Protein AF-K0JYQ0-F1 (afdb_monomer)

pLDDT: mean 85.1, std 15.05, range [40.12, 96.19]

Foldseek 3Di:
DQQDLVNLLVLCPDPPRDPVSVVVSLVSLVVCVVVVNPSSVVSVVVVVVVVVPDDPCNVPDD

Organism: Saccharothrix espanaensis (strain ATCC 51144 / DSM 44229 / JCM 9112 / NBRC 15066 / NRRL 15764) (NCBI:txid1179773)

Radius of gyration: 12.93 Å; Cα contacts (8 Å, |Δi|>4): 40; chains: 1; bounding box: 26×39×29 Å

Solvent-accessible surface area (backbone atoms only — not comparable to full-atom values): 3705 Å² total; per-residue (Å²): 132,90,74,50,53,68,59,29,48,53,44,64,70,39,85,83,50,54,69,67,59,36,49,50,37,50,52,54,38,51,52,40,27,76,72,68,35,65,63,26,44,50,44,55,52,48,54,56,43,70,71,61,77,59,53,91,72,69,76,76,65,136

Mean predicted aligned error: 6.39 Å

Secondary structure (DSSP, 8-state):
-PPPHHHHHHHHH-SSS-HHHHHHHHHHHHHHHHTT-HHHHHHHHHHHHHTTT--TTTT---

Sequence (62 aa):
MRVTPDEAVAVLTDPDAAADVRYQAHAELTAAAAGGDASAEAALRWLRFSRSERSACEVERP

Nearest PDB structures (foldseek):
  3e4b-assembly3_C  TM=7.090E-01  e=2.853E+00  Pseudomonas fluorescens
  5xbk-assembly1_D  TM=6.124E-01  e=9.432E+00  Homo sapiens

Structure (mmCIF, N/CA/C/O backbone):
data_AF-K0JYQ0-F1
#
_entry.id   AF-K0JYQ0-F1
#
loop_
_atom_site.group_PDB
_atom_site.id
_atom_site.type_symbol
_atom_site.label_atom_id
_atom_site.label_alt_id
_atom_site.label_comp_id
_atom_site.label_asym_id
_atom_site.label_entity_id
_atom_site.label_seq_id
_atom_site.pdbx_PDB_ins_code
_atom_site.Cartn_x
_atom_site.Cartn_y
_atom_site.Cartn_z
_atom_site.occupancy
_atom_site.B_iso_or_equiv
_atom_site.auth_seq_id
_atom_site.auth_comp_id
_atom_site.auth_asym_id
_atom_site.auth_atom_id
_atom_site.pdbx_PDB_model_num
ATOM 1 N N . MET A 1 1 ? -5.593 -13.500 -5.465 1.00 54.94 1 MET A N 1
ATOM 2 C CA . MET A 1 1 ? -4.807 -13.760 -4.242 1.00 54.94 1 MET A CA 1
ATOM 3 C C . MET A 1 1 ? -4.798 -12.443 -3.492 1.00 54.94 1 MET A C 1
ATOM 5 O O . MET A 1 1 ? -4.431 -11.469 -4.121 1.00 54.94 1 MET A O 1
ATOM 9 N N . ARG A 1 2 ? -5.339 -12.357 -2.269 1.00 66.06 2 ARG A N 1
ATOM 10 C CA . ARG A 1 2 ? -5.337 -11.081 -1.528 1.00 66.06 2 ARG A CA 1
ATOM 11 C C . ARG A 1 2 ? -3.907 -10.798 -1.078 1.00 66.06 2 ARG A C 1
ATOM 13 O O . ARG A 1 2 ? -3.368 -11.619 -0.343 1.00 66.06 2 ARG A O 1
ATOM 20 N N . VAL A 1 3 ? -3.329 -9.689 -1.529 1.00 79.19 3 VAL A N 1
ATOM 21 C CA . VAL A 1 3 ? -2.022 -9.214 -1.067 1.00 79.19 3 VAL A CA 1
ATOM 22 C C . VAL A 1 3 ? -2.195 -8.590 0.319 1.00 79.19 3 VAL A C 1
ATOM 24 O O . VAL A 1 3 ? -3.129 -7.818 0.550 1.00 79.19 3 VAL A O 1
ATOM 27 N N . THR A 1 4 ? -1.340 -8.954 1.270 1.00 90.81 4 THR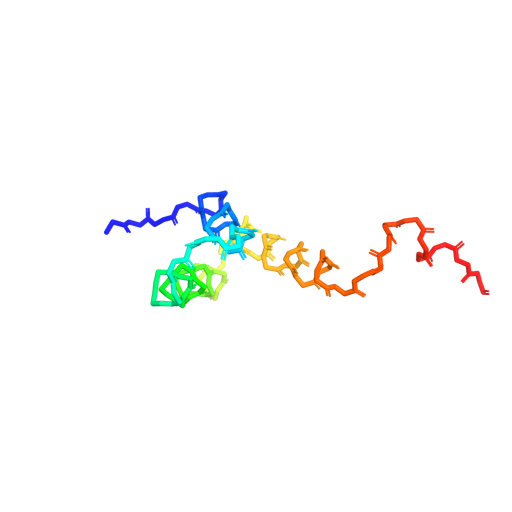 A N 1
ATOM 28 C CA . THR A 1 4 ? -1.347 -8.332 2.602 1.00 90.81 4 THR A CA 1
ATOM 29 C C . THR A 1 4 ? -0.786 -6.905 2.545 1.00 90.81 4 THR A C 1
ATOM 31 O O . THR A 1 4 ? -0.047 -6.575 1.615 1.00 90.81 4 THR A O 1
ATOM 34 N N . PRO A 1 5 ? -1.084 -6.030 3.525 1.00 89.88 5 PRO A N 1
ATOM 35 C CA . PRO A 1 5 ? -0.530 -4.677 3.540 1.00 89.88 5 PRO A CA 1
ATOM 36 C C . PRO A 1 5 ? 1.003 -4.627 3.449 1.00 89.88 5 PRO A C 1
ATOM 38 O O . PRO A 1 5 ? 1.535 -3.804 2.707 1.00 89.88 5 PRO A O 1
ATOM 41 N N . ASP A 1 6 ? 1.709 -5.534 4.129 1.00 89.50 6 ASP A N 1
ATOM 42 C CA . ASP A 1 6 ? 3.177 -5.586 4.117 1.00 89.50 6 ASP A CA 1
ATOM 43 C C . ASP A 1 6 ? 3.738 -6.037 2.761 1.00 89.50 6 ASP A C 1
ATOM 45 O O . ASP A 1 6 ? 4.687 -5.443 2.245 1.00 89.50 6 ASP A O 1
ATOM 49 N N . GLU A 1 7 ? 3.123 -7.040 2.131 1.00 92.00 7 GLU A N 1
ATOM 50 C CA . GLU A 1 7 ? 3.495 -7.468 0.777 1.00 92.00 7 GLU A CA 1
ATOM 51 C C . GLU A 1 7 ? 3.224 -6.364 -0.253 1.00 92.00 7 GLU A C 1
ATOM 53 O O . GLU A 1 7 ? 4.038 -6.132 -1.149 1.00 92.00 7 GLU A O 1
ATOM 58 N N . ALA A 1 8 ? 2.108 -5.642 -0.109 1.00 90.69 8 ALA A N 1
ATOM 59 C CA . ALA A 1 8 ? 1.781 -4.519 -0.978 1.00 90.69 8 ALA A CA 1
ATOM 60 C C . ALA A 1 8 ? 2.811 -3.394 -0.832 1.00 90.69 8 ALA A C 1
ATOM 62 O O . ALA A 1 8 ? 3.247 -2.832 -1.835 1.00 90.69 8 ALA A O 1
ATOM 63 N N . VAL A 1 9 ? 3.246 -3.088 0.394 1.00 92.25 9 VAL A N 1
ATOM 64 C CA . VAL A 1 9 ? 4.325 -2.123 0.637 1.00 92.25 9 VAL A CA 1
ATOM 65 C C . VAL A 1 9 ? 5.619 -2.576 -0.033 1.00 92.25 9 VAL A C 1
ATOM 67 O O . VAL A 1 9 ? 6.200 -1.781 -0.769 1.00 92.25 9 VAL A O 1
ATOM 70 N N . ALA A 1 10 ? 6.027 -3.836 0.150 1.00 93.00 10 ALA A N 1
ATOM 71 C CA . ALA A 1 10 ? 7.246 -4.372 -0.455 1.00 93.00 10 ALA A CA 1
ATOM 72 C C . ALA A 1 10 ? 7.245 -4.197 -1.984 1.00 93.00 10 ALA A C 1
ATOM 74 O O . ALA A 1 10 ? 8.181 -3.616 -2.533 1.00 93.00 10 ALA A O 1
ATOM 75 N N . VAL A 1 11 ? 6.151 -4.587 -2.649 1.00 93.44 11 VAL A N 1
ATOM 76 C CA . VAL A 1 11 ? 5.959 -4.413 -4.100 1.00 93.44 11 VAL A CA 1
ATOM 77 C C . VAL A 1 11 ? 5.995 -2.938 -4.514 1.00 93.44 11 VAL A C 1
ATOM 79 O O . VAL A 1 11 ? 6.573 -2.591 -5.541 1.00 93.44 11 VAL A O 1
ATOM 82 N N . LEU A 1 12 ? 5.369 -2.048 -3.741 1.00 92.06 12 LEU A N 1
ATOM 83 C CA . LEU A 1 12 ? 5.268 -0.624 -4.081 1.00 92.06 12 LEU A CA 1
ATOM 84 C C . LEU A 1 12 ? 6.572 0.149 -3.868 1.00 92.06 12 LEU A C 1
ATOM 86 O O . LEU A 1 12 ? 6.750 1.208 -4.475 1.00 92.06 12 LEU A O 1
ATOM 90 N N . THR A 1 13 ? 7.465 -0.360 -3.023 1.00 91.12 13 THR A N 1
ATOM 91 C CA . THR A 1 13 ? 8.800 0.210 -2.797 1.00 91.12 13 THR A CA 1
ATOM 92 C C . THR A 1 13 ? 9.894 -0.423 -3.650 1.00 91.12 13 THR A C 1
ATOM 94 O O . THR A 1 13 ? 10.995 0.119 -3.704 1.00 91.12 13 THR A O 1
ATOM 97 N N . ASP A 1 14 ? 9.603 -1.535 -4.323 1.00 91.38 14 ASP A N 1
ATOM 98 C CA . ASP A 1 14 ? 10.544 -2.208 -5.210 1.00 91.38 14 ASP A CA 1
ATOM 99 C C . ASP A 1 14 ? 10.716 -1.416 -6.531 1.00 91.38 14 ASP A C 1
ATOM 101 O O . ASP A 1 14 ? 9.741 -1.210 -7.277 1.00 91.38 14 ASP A O 1
ATOM 105 N N . PRO A 1 15 ? 11.937 -0.931 -6.842 1.00 88.69 15 PRO A N 1
ATOM 106 C CA . PRO A 1 15 ? 12.199 -0.224 -8.091 1.00 88.69 15 PRO A CA 1
ATOM 107 C C . PRO A 1 15 ? 12.029 -1.124 -9.323 1.00 88.69 15 PRO A C 1
ATOM 109 O O . PRO A 1 15 ? 11.585 -0.623 -10.364 1.00 88.69 15 PRO A O 1
ATOM 112 N N . ASP A 1 16 ? 12.302 -2.424 -9.186 1.00 94.38 16 ASP A N 1
ATOM 113 C CA . ASP A 1 16 ? 12.312 -3.412 -10.268 1.00 94.38 16 ASP A CA 1
ATOM 114 C C . ASP A 1 16 ? 10.935 -4.051 -10.504 1.00 94.38 16 ASP A C 1
ATOM 116 O O . ASP A 1 16 ? 10.703 -4.688 -11.536 1.00 94.38 16 ASP A O 1
ATOM 120 N N . ALA A 1 17 ? 9.982 -3.841 -9.590 1.00 92.19 17 ALA A N 1
ATOM 121 C CA . ALA A 1 17 ? 8.619 -4.323 -9.756 1.00 92.19 17 ALA A CA 1
ATOM 122 C C . ALA A 1 17 ? 7.958 -3.729 -11.012 1.00 92.19 17 ALA A C 1
ATOM 124 O O . ALA 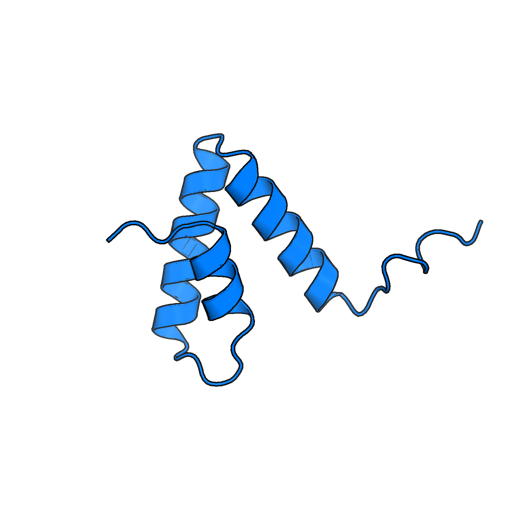A 1 17 ? 7.978 -2.518 -11.267 1.00 92.19 17 ALA A O 1
ATOM 125 N N . ALA A 1 18 ? 7.307 -4.597 -11.789 1.00 95.31 18 ALA A N 1
ATOM 126 C CA . ALA A 1 18 ? 6.601 -4.203 -12.999 1.00 95.31 18 ALA A CA 1
ATOM 127 C C . ALA A 1 18 ? 5.451 -3.220 -12.692 1.00 95.31 18 ALA A C 1
ATOM 129 O O . ALA A 1 18 ? 4.837 -3.236 -11.620 1.00 95.31 18 ALA A O 1
ATOM 130 N N . ALA A 1 19 ? 5.176 -2.306 -13.627 1.00 92.06 19 ALA A N 1
ATOM 131 C CA . ALA A 1 19 ? 4.238 -1.204 -13.402 1.00 92.06 19 ALA A CA 1
ATOM 132 C C . ALA A 1 19 ? 2.793 -1.674 -13.157 1.00 92.06 19 ALA A C 1
ATOM 134 O O . ALA A 1 19 ? 2.097 -1.102 -12.321 1.00 92.06 19 ALA A O 1
ATOM 135 N N . ASP A 1 20 ? 2.366 -2.721 -13.855 1.00 94.00 20 ASP A N 1
ATOM 136 C CA . ASP A 1 20 ? 1.077 -3.393 -13.692 1.00 94.00 20 ASP A CA 1
ATOM 137 C C . ASP A 1 20 ? 0.940 -4.048 -12.311 1.00 94.00 20 ASP A C 1
ATOM 139 O O . ASP A 1 20 ? -0.080 -3.875 -11.646 1.00 94.00 20 ASP A O 1
ATOM 143 N N . VAL A 1 21 ? 1.994 -4.712 -11.833 1.00 93.50 21 VAL A N 1
ATOM 144 C CA . VAL A 1 21 ? 2.037 -5.323 -10.497 1.00 93.50 21 VAL A CA 1
ATOM 145 C C . VAL A 1 21 ? 1.948 -4.255 -9.405 1.00 93.50 21 VAL A C 1
ATOM 147 O O . VAL A 1 21 ? 1.153 -4.385 -8.473 1.00 93.50 21 VAL A O 1
ATOM 150 N N . ARG A 1 22 ? 2.689 -3.148 -9.548 1.00 93.38 22 ARG A N 1
ATOM 151 C CA . ARG A 1 22 ? 2.594 -2.001 -8.629 1.00 93.38 22 ARG A CA 1
ATOM 152 C C . ARG A 1 22 ? 1.203 -1.373 -8.643 1.00 93.38 22 ARG A C 1
ATOM 154 O O . ARG A 1 22 ? 0.670 -1.039 -7.588 1.00 93.38 22 ARG A O 1
ATOM 161 N N . TYR A 1 23 ? 0.591 -1.229 -9.817 1.00 92.94 23 TYR A N 1
ATOM 162 C CA . TYR A 1 23 ? -0.763 -0.692 -9.924 1.00 92.94 23 TYR A CA 1
ATOM 163 C C . TYR A 1 23 ? -1.785 -1.588 -9.216 1.00 92.94 23 TYR A C 1
ATOM 165 O O . TYR A 1 23 ? -2.583 -1.095 -8.417 1.00 92.94 23 TYR A O 1
ATOM 173 N N . GLN A 1 24 ? -1.722 -2.901 -9.449 1.00 94.56 24 GLN A N 1
ATOM 174 C CA . GLN A 1 24 ? -2.613 -3.867 -8.815 1.00 94.56 24 GLN A CA 1
A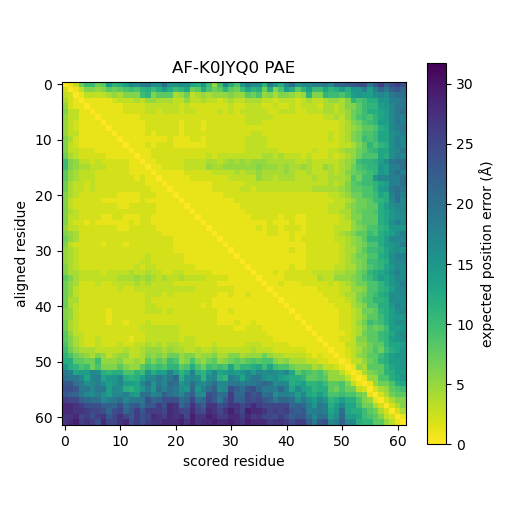TOM 175 C C . GLN A 1 24 ? -2.454 -3.870 -7.289 1.00 94.56 24 GLN A C 1
ATOM 177 O O . GLN A 1 24 ? -3.451 -3.766 -6.574 1.00 94.56 24 GLN A O 1
ATOM 182 N N . ALA A 1 25 ? -1.217 -3.906 -6.781 1.00 94.81 25 ALA A N 1
ATOM 183 C CA . ALA A 1 25 ? -0.945 -3.848 -5.344 1.00 94.81 25 ALA A CA 1
ATOM 184 C C . ALA A 1 25 ? -1.488 -2.556 -4.709 1.00 94.81 25 ALA A C 1
ATOM 186 O O . ALA A 1 25 ? -2.087 -2.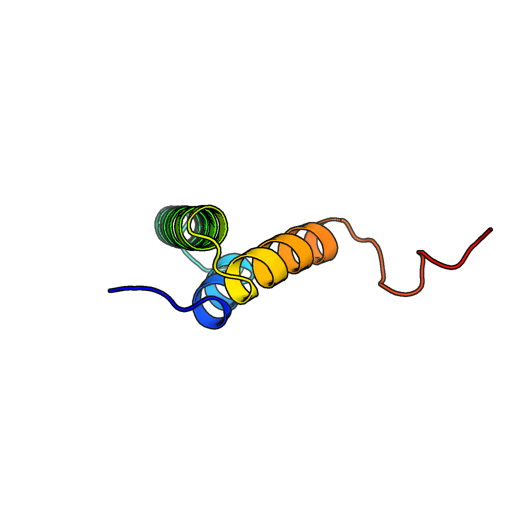591 -3.634 1.00 94.81 25 ALA A O 1
ATOM 187 N N . HIS A 1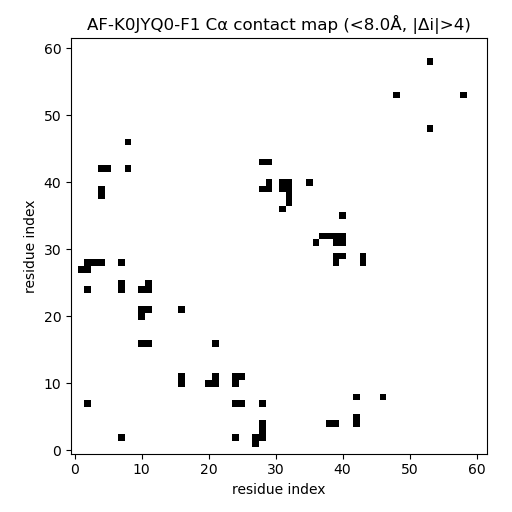 26 ? -1.348 -1.414 -5.393 1.00 95.00 26 HIS A N 1
ATOM 188 C CA . HIS A 1 26 ? -1.912 -0.152 -4.918 1.00 95.00 26 HIS A CA 1
ATOM 189 C C . HIS A 1 26 ? -3.447 -0.162 -4.885 1.00 95.00 26 HIS A C 1
ATOM 191 O O . HIS A 1 26 ? -4.042 0.322 -3.917 1.00 95.00 26 HIS A O 1
ATOM 197 N N . ALA A 1 27 ? -4.092 -0.709 -5.918 1.00 95.19 27 ALA A N 1
ATOM 198 C CA . ALA A 1 27 ? -5.545 -0.803 -5.995 1.00 95.19 27 ALA A CA 1
ATOM 199 C C . ALA A 1 27 ? -6.118 -1.708 -4.892 1.00 95.19 27 ALA A C 1
ATOM 201 O O . ALA A 1 27 ? -7.071 -1.318 -4.216 1.00 95.19 27 ALA A O 1
ATOM 202 N N . GLU A 1 28 ? -5.508 -2.874 -4.659 1.00 94.44 28 GLU A N 1
ATOM 203 C CA . GLU A 1 28 ? -5.917 -3.793 -3.591 1.00 94.44 28 GLU A CA 1
ATOM 204 C C . GLU A 1 28 ? -5.750 -3.167 -2.202 1.00 94.44 28 GLU A C 1
ATOM 206 O O . GLU A 1 28 ? -6.672 -3.222 -1.386 1.00 94.44 28 GLU A O 1
ATOM 211 N N . LEU A 1 29 ? -4.619 -2.499 -1.958 1.00 95.00 29 LEU A N 1
ATOM 212 C CA . LEU A 1 29 ? -4.351 -1.819 -0.692 1.00 95.00 29 LEU A CA 1
ATOM 213 C C . LEU A 1 29 ? -5.339 -0.671 -0.436 1.00 95.00 29 LEU A C 1
ATOM 215 O O . LEU A 1 29 ? -5.839 -0.502 0.675 1.00 95.00 29 LEU A O 1
ATOM 219 N N . THR A 1 30 ? -5.671 0.094 -1.479 1.00 95.81 30 THR A N 1
ATOM 220 C CA . THR A 1 30 ? -6.657 1.183 -1.401 1.00 95.81 30 THR A CA 1
ATOM 221 C C . THR A 1 30 ? -8.061 0.651 -1.125 1.00 95.81 30 THR A C 1
ATOM 223 O O . THR A 1 30 ? -8.784 1.222 -0.309 1.00 95.81 30 THR A O 1
ATOM 226 N N . ALA A 1 31 ? -8.446 -0.460 -1.756 1.00 96.00 31 ALA A N 1
ATOM 227 C CA . ALA A 1 31 ? -9.730 -1.102 -1.505 1.00 96.00 31 ALA A CA 1
ATOM 228 C C . ALA A 1 31 ? -9.834 -1.649 -0.070 1.00 96.00 31 ALA A C 1
ATOM 230 O O . ALA A 1 31 ? -10.880 -1.501 0.559 1.00 96.00 31 ALA A O 1
ATOM 231 N N . ALA A 1 32 ? -8.758 -2.236 0.468 1.00 94.38 32 ALA A N 1
ATOM 232 C CA . ALA A 1 32 ? -8.714 -2.705 1.854 1.00 94.38 32 ALA A CA 1
ATOM 233 C C . ALA A 1 32 ? -8.873 -1.548 2.855 1.00 94.38 32 ALA A C 1
ATOM 235 O O . ALA A 1 32 ? -9.710 -1.625 3.754 1.00 94.38 32 ALA A O 1
ATOM 236 N N . ALA A 1 33 ? -8.151 -0.443 2.643 1.00 96.06 33 ALA A N 1
ATOM 237 C CA . ALA A 1 33 ? -8.278 0.764 3.459 1.00 96.06 33 ALA A CA 1
ATOM 238 C C . ALA A 1 33 ? -9.701 1.349 3.404 1.00 96.06 33 ALA A C 1
ATOM 240 O O . ALA A 1 33 ? -10.295 1.638 4.436 1.00 96.06 33 ALA A O 1
ATOM 241 N N . ALA A 1 34 ? -10.304 1.441 2.212 1.00 96.19 34 ALA A N 1
ATOM 242 C CA . ALA A 1 34 ? -11.691 1.890 2.060 1.00 96.19 34 ALA A CA 1
ATOM 243 C C . ALA A 1 34 ? -12.710 0.954 2.743 1.00 96.19 34 ALA A C 1
ATOM 245 O O . ALA A 1 34 ? -13.800 1.388 3.114 1.00 96.19 34 ALA A O 1
ATOM 246 N N . GLY A 1 35 ? -12.355 -0.321 2.922 1.00 95.94 35 GLY A N 1
ATOM 247 C CA . GLY A 1 35 ? -13.115 -1.303 3.694 1.00 95.94 35 GLY A CA 1
ATOM 248 C C . GLY A 1 35 ? -12.928 -1.210 5.213 1.00 95.94 35 GLY A C 1
ATOM 249 O O . GLY A 1 35 ? -13.531 -2.008 5.928 1.00 95.94 35 GLY A O 1
ATOM 250 N N . GLY A 1 36 ? -12.120 -0.265 5.709 1.00 95.75 36 GLY A N 1
ATOM 251 C CA . GLY A 1 36 ? -11.853 -0.055 7.135 1.00 95.75 36 GLY A CA 1
ATOM 252 C C . GLY A 1 36 ? -10.676 -0.858 7.698 1.00 95.75 36 GLY A C 1
ATOM 253 O O . GLY A 1 36 ? -10.568 -1.003 8.915 1.00 95.75 36 GLY A O 1
ATOM 254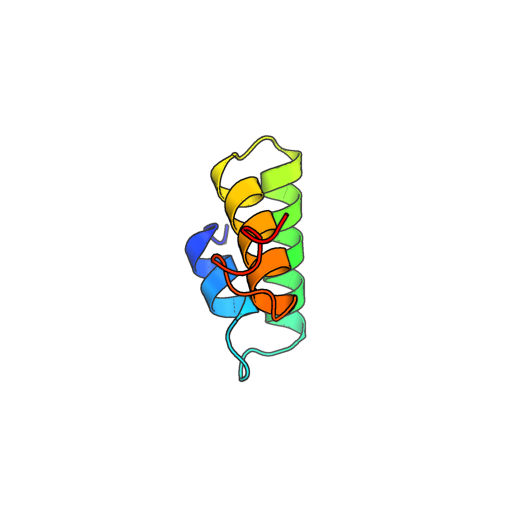 N N . ASP A 1 37 ? -9.798 -1.402 6.849 1.00 96.00 37 ASP A N 1
ATOM 255 C CA . ASP A 1 37 ? -8.569 -2.057 7.304 1.00 96.00 37 ASP A CA 1
ATOM 256 C C . ASP A 1 37 ? -7.547 -1.011 7.784 1.00 96.00 37 ASP A C 1
ATOM 258 O O . ASP A 1 37 ? -6.904 -0.315 6.993 1.00 96.00 37 ASP A O 1
ATOM 262 N N . ALA A 1 38 ? -7.379 -0.924 9.105 1.00 94.62 38 ALA A N 1
ATOM 263 C CA . ALA A 1 38 ? -6.464 0.018 9.742 1.00 94.62 38 ALA A CA 1
ATOM 264 C C . ALA A 1 38 ? -4.990 -0.206 9.353 1.00 94.62 38 ALA A C 1
ATOM 266 O O . ALA A 1 38 ? -4.227 0.759 9.266 1.00 94.62 38 ALA A O 1
ATOM 267 N N . SER A 1 39 ? -4.579 -1.451 9.092 1.00 93.62 39 SER A N 1
ATOM 268 C CA . SER A 1 39 ? -3.214 -1.760 8.654 1.00 93.62 39 SER A CA 1
ATOM 269 C C . SER A 1 39 ? -2.982 -1.281 7.221 1.00 93.62 39 SER A C 1
ATOM 271 O O . SER A 1 39 ? -1.929 -0.716 6.924 1.00 93.62 39 SER A O 1
ATOM 273 N N . ALA A 1 40 ? -3.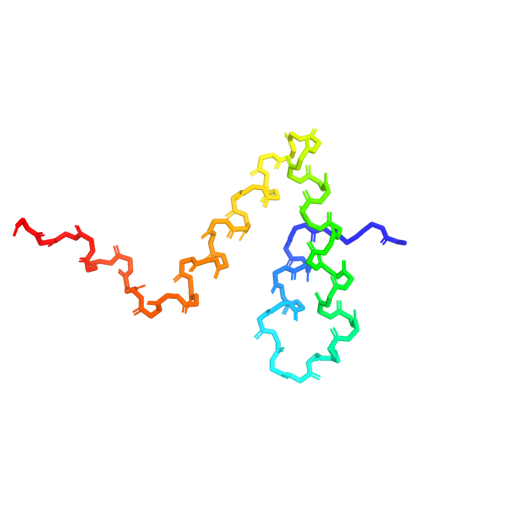980 -1.421 6.344 1.00 93.69 40 ALA A N 1
ATOM 274 C CA . ALA A 1 40 ? -3.923 -0.875 4.988 1.00 93.69 40 ALA A CA 1
ATOM 275 C C . ALA A 1 40 ? -3.887 0.666 4.980 1.00 93.69 40 ALA A C 1
ATOM 277 O O . ALA A 1 40 ? -3.100 1.270 4.246 1.00 93.69 40 ALA A O 1
ATOM 278 N N . GLU A 1 41 ? -4.685 1.319 5.831 1.00 95.44 41 GLU A N 1
ATOM 279 C CA . GLU A 1 41 ? -4.634 2.776 6.005 1.00 95.44 41 GLU A CA 1
ATOM 280 C C . GLU A 1 41 ? -3.260 3.256 6.499 1.00 95.44 41 GLU A C 1
ATOM 282 O O . GLU A 1 41 ? -2.713 4.237 5.978 1.00 95.44 41 GLU A O 1
ATOM 287 N N . ALA A 1 42 ? -2.686 2.567 7.491 1.00 93.88 42 ALA A N 1
ATOM 288 C CA . ALA A 1 42 ? -1.363 2.874 8.023 1.00 93.88 42 ALA A CA 1
ATOM 289 C C . ALA A 1 42 ? -0.273 2.720 6.950 1.00 93.88 42 ALA A C 1
ATOM 291 O O . ALA A 1 42 ? 0.561 3.616 6.791 1.00 93.88 42 ALA A O 1
ATOM 292 N N . ALA A 1 43 ? -0.328 1.644 6.160 1.00 93.75 43 ALA A N 1
ATOM 293 C CA . ALA A 1 43 ? 0.587 1.400 5.049 1.00 93.75 43 ALA A CA 1
ATOM 294 C C . ALA A 1 43 ? 0.528 2.514 3.988 1.00 93.75 43 ALA A C 1
ATOM 296 O O . ALA A 1 43 ? 1.566 3.037 3.581 1.00 93.75 43 ALA A O 1
ATOM 297 N N . LEU A 1 44 ? -0.671 2.953 3.582 1.00 93.56 44 LEU A N 1
ATOM 298 C CA . LEU A 1 44 ? -0.831 4.064 2.632 1.00 93.56 44 LEU A CA 1
ATOM 299 C C . LEU A 1 44 ? -0.271 5.385 3.175 1.00 93.56 44 LEU A C 1
ATOM 301 O O . LEU A 1 44 ? 0.376 6.134 2.435 1.00 93.56 44 LEU A O 1
ATOM 305 N N . ARG A 1 45 ? -0.487 5.679 4.465 1.00 92.12 45 ARG A N 1
ATOM 306 C CA . ARG A 1 45 ? 0.100 6.866 5.112 1.00 92.12 45 ARG A CA 1
ATOM 307 C C . ARG A 1 45 ? 1.622 6.800 5.119 1.00 92.12 45 ARG A C 1
ATOM 309 O O . ARG A 1 45 ? 2.260 7.794 4.774 1.00 92.12 45 ARG A O 1
ATOM 316 N N . TRP A 1 46 ? 2.187 5.647 5.465 1.00 89.56 46 TRP A N 1
ATOM 317 C CA . TRP A 1 46 ? 3.630 5.437 5.453 1.00 89.56 46 TRP A CA 1
ATOM 318 C C . TRP A 1 46 ? 4.211 5.588 4.042 1.00 89.56 46 TRP A C 1
ATOM 320 O O . TRP A 1 46 ? 5.150 6.351 3.859 1.00 89.56 46 TRP A O 1
ATOM 330 N N . LEU A 1 47 ? 3.605 4.979 3.017 1.00 90.31 47 LEU A N 1
ATOM 331 C CA . LEU A 1 47 ? 4.048 5.110 1.621 1.00 90.31 47 LEU A CA 1
ATOM 332 C C . LEU A 1 47 ? 4.042 6.569 1.146 1.00 90.31 47 LEU A C 1
ATOM 334 O O . LEU A 1 47 ? 4.981 7.017 0.488 1.00 90.31 47 LEU A O 1
ATOM 338 N N . ARG A 1 48 ? 3.000 7.336 1.496 1.00 89.62 48 ARG A N 1
ATOM 339 C CA . ARG A 1 48 ? 2.939 8.775 1.198 1.00 89.62 48 ARG A CA 1
ATOM 340 C C . ARG A 1 48 ? 4.070 9.535 1.887 1.00 89.62 48 ARG A C 1
ATOM 342 O O . ARG A 1 48 ? 4.656 10.428 1.281 1.00 89.62 48 ARG A O 1
ATOM 349 N N . PHE A 1 49 ? 4.352 9.192 3.140 1.00 85.31 49 PHE A N 1
ATOM 350 C CA . PHE A 1 49 ? 5.419 9.800 3.919 1.00 85.31 49 PHE A CA 1
ATOM 351 C C . PHE A 1 49 ? 6.803 9.488 3.331 1.00 85.31 49 PHE A C 1
ATOM 353 O O . PHE A 1 49 ? 7.537 10.415 2.995 1.00 85.31 49 PHE A O 1
ATOM 360 N N . SER A 1 50 ? 7.117 8.213 3.093 1.00 82.88 50 SER A N 1
ATOM 361 C CA . SER A 1 50 ? 8.400 7.753 2.544 1.00 82.88 50 SER A CA 1
ATOM 362 C C . SER A 1 50 ? 8.716 8.346 1.167 1.00 82.88 50 SER A C 1
ATOM 364 O O . SER A 1 50 ? 9.877 8.576 0.847 1.00 82.88 50 SER A O 1
ATOM 366 N N . ARG A 1 51 ? 7.695 8.650 0.352 1.00 81.50 51 ARG A N 1
ATOM 367 C CA . ARG A 1 51 ? 7.869 9.306 -0.960 1.00 81.50 51 ARG A CA 1
ATOM 368 C C . ARG A 1 51 ? 8.004 10.825 -0.887 1.00 81.50 51 ARG A C 1
ATOM 370 O O . ARG A 1 51 ? 8.323 11.442 -1.894 1.00 81.50 51 ARG A O 1
ATOM 377 N N . SER A 1 52 ? 7.722 11.435 0.260 1.00 74.75 52 SER A N 1
ATOM 378 C CA . SER A 1 52 ? 7.730 12.894 0.404 1.00 74.75 52 SER A CA 1
ATOM 379 C C . SER A 1 52 ? 9.114 13.488 0.676 1.00 74.75 52 SER A C 1
ATOM 381 O O . SER A 1 52 ? 9.196 14.694 0.880 1.00 74.75 52 SER A O 1
ATOM 383 N N . GLU A 1 53 ? 10.168 12.662 0.735 1.00 67.88 53 GLU A N 1
ATOM 384 C CA . GLU A 1 53 ? 11.534 13.018 1.176 1.00 67.88 53 GLU A CA 1
ATOM 385 C C . GLU A 1 53 ? 11.617 13.618 2.592 1.00 67.88 53 GLU A C 1
ATOM 387 O O . GLU A 1 53 ? 12.703 13.901 3.087 1.00 67.88 53 GLU A O 1
ATOM 392 N N . ARG A 1 54 ? 10.485 13.765 3.291 1.00 59.69 54 ARG A N 1
ATOM 393 C CA . ARG A 1 54 ? 10.433 14.244 4.670 1.00 59.69 54 ARG A CA 1
ATOM 394 C C . ARG A 1 54 ? 11.009 13.166 5.575 1.00 59.69 54 ARG A C 1
ATOM 396 O O . ARG A 1 54 ? 10.507 12.044 5.600 1.00 59.69 54 ARG A O 1
ATOM 403 N N . SER A 1 55 ? 12.032 13.504 6.351 1.00 55.84 55 SER A N 1
ATOM 404 C CA . SER A 1 55 ? 12.487 12.619 7.423 1.00 55.84 55 SER A CA 1
ATOM 405 C C . SER A 1 55 ? 11.538 12.716 8.623 1.00 55.84 55 SER A C 1
ATOM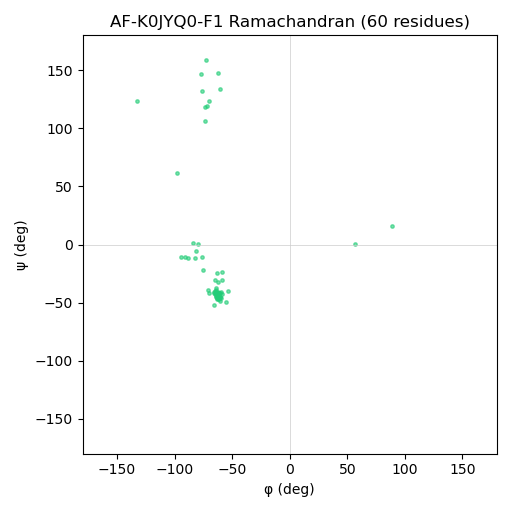 407 O O . SER A 1 55 ? 10.946 13.765 8.885 1.00 55.84 55 SER A O 1
ATOM 409 N N . ALA A 1 56 ? 11.343 11.612 9.355 1.00 58.69 56 ALA A N 1
ATOM 410 C CA . ALA A 1 56 ? 10.377 11.556 10.466 1.00 58.69 56 ALA A CA 1
ATOM 411 C C . ALA A 1 56 ? 10.682 12.592 11.563 1.00 58.69 56 ALA A C 1
ATOM 413 O O . ALA A 1 56 ? 9.776 13.032 12.264 1.00 58.69 56 ALA A O 1
ATOM 414 N N . CYS A 1 57 ? 11.941 13.031 11.642 1.00 62.34 57 CYS A N 1
ATOM 415 C CA . CYS A 1 57 ? 12.440 14.009 12.601 1.00 62.34 57 CYS A CA 1
ATOM 416 C C . CYS A 1 57 ? 12.370 15.468 12.102 1.00 62.34 57 CYS A C 1
ATOM 418 O O . CYS A 1 57 ? 12.565 16.387 12.887 1.00 62.34 57 CYS A O 1
ATOM 420 N N . GLU A 1 58 ? 12.081 15.730 10.822 1.00 57.00 58 GLU A N 1
ATOM 421 C CA . GLU A 1 58 ? 11.969 17.105 10.290 1.00 57.00 58 GLU A CA 1
ATOM 422 C C . GLU A 1 58 ? 10.611 17.762 10.554 1.00 57.00 58 GLU A C 1
ATOM 424 O O . GLU A 1 58 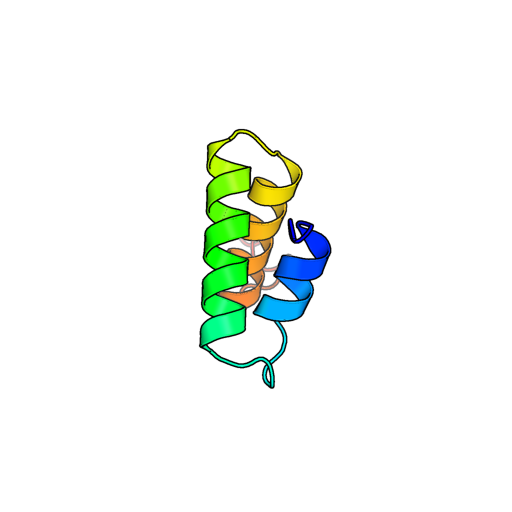? 10.425 18.945 10.276 1.00 57.00 58 GLU A O 1
ATOM 429 N N . VAL A 1 59 ? 9.656 17.017 11.113 1.00 54.59 59 VAL A N 1
ATOM 430 C CA . VAL A 1 59 ? 8.371 17.565 11.575 1.00 54.59 59 VAL A CA 1
ATOM 431 C C . VAL A 1 59 ? 8.535 18.318 12.910 1.00 54.59 59 VAL A C 1
ATOM 433 O O . VAL A 1 59 ? 7.650 19.072 13.300 1.00 54.59 59 VAL A O 1
ATOM 436 N N . GLU A 1 60 ? 9.691 18.193 13.571 1.00 47.28 60 GLU A N 1
ATOM 437 C CA . GLU A 1 60 ? 10.040 18.909 14.801 1.00 47.28 60 GLU A CA 1
ATOM 438 C C . GLU A 1 60 ? 10.907 20.148 14.522 1.00 47.28 60 GLU A C 1
ATOM 440 O O . GLU A 1 60 ? 12.036 20.262 15.000 1.00 47.28 60 GLU A O 1
ATOM 445 N N . ARG A 1 61 ? 10.401 21.122 13.760 1.00 40.12 61 ARG A N 1
ATOM 446 C CA . ARG A 1 61 ? 10.882 22.504 13.911 1.00 40.12 61 ARG A CA 1
ATOM 447 C C . ARG A 1 61 ? 9.702 23.481 13.992 1.00 40.12 61 ARG A C 1
ATOM 449 O O . ARG A 1 61 ? 8.861 23.436 13.095 1.00 40.12 61 ARG A O 1
ATOM 456 N N . PRO A 1 62 ? 9.620 24.287 15.072 1.00 50.22 62 PRO A N 1
ATOM 457 C CA . PRO A 1 62 ? 8.554 25.266 15.286 1.00 50.22 62 PRO A CA 1
ATOM 458 C C . PRO A 1 62 ? 8.578 26.404 14.263 1.00 50.22 62 PRO A C 1
ATOM 460 O O . PRO A 1 62 ? 9.675 26.713 13.740 1.00 50.22 62 PRO A O 1
#